Protein AF-A0A1H4L4G1-F1 (afdb_monomer)

Radius of gyration: 26.79 Å; Cα contacts (8 Å, |Δi|>4): 18; chains: 1; bounding box: 66×17×79 Å

Sequence (110 aa):
MGTRFSVANHAVTTHATNIEQVSGALNAQGKRFVSAVEALPASWKGQSFIAWDQLTTRWDASFKELNAALTTIRESVGQAGQLYTSGEQQQAANLEQAARGMAWDQAKFR

Structure (mmCIF, N/CA/C/O backbone):
data_AF-A0A1H4L4G1-F1
#
_entry.id   AF-A0A1H4L4G1-F1
#
loop_
_atom_site.group_PDB
_atom_site.id
_atom_site.type_symbol
_atom_site.label_atom_id
_atom_site.label_alt_id
_atom_site.label_comp_id
_atom_site.label_asym_id
_atom_site.label_entity_id
_atom_site.label_seq_id
_atom_site.pdbx_PDB_ins_code
_atom_site.Cartn_x
_atom_site.Cartn_y
_atom_site.Cartn_z
_atom_site.occupancy
_atom_site.B_iso_or_equiv
_atom_site.auth_seq_id
_atom_site.auth_comp_id
_atom_site.auth_asym_id
_atom_site.auth_atom_id
_atom_site.pdbx_PDB_model_num
ATOM 1 N N . MET A 1 1 ? 19.483 -11.207 -26.905 1.00 46.38 1 MET A N 1
ATOM 2 C CA . MET A 1 1 ? 19.272 -11.270 -25.441 1.00 46.38 1 MET A CA 1
ATOM 3 C C . MET A 1 1 ? 18.120 -10.335 -25.026 1.00 46.38 1 MET A C 1
ATOM 5 O O . MET A 1 1 ? 18.380 -9.327 -24.396 1.00 46.38 1 MET A O 1
ATOM 9 N N . GLY A 1 2 ? 16.856 -10.618 -25.389 1.00 53.78 2 GLY A N 1
ATOM 10 C CA . GLY A 1 2 ? 15.728 -9.675 -25.168 1.00 53.78 2 GLY A CA 1
ATOM 11 C C . GLY A 1 2 ? 14.612 -10.159 -24.228 1.00 53.78 2 GLY A C 1
ATOM 12 O O . GLY A 1 2 ? 13.776 -9.378 -23.788 1.00 53.78 2 GLY A O 1
ATOM 13 N N . THR A 1 3 ? 14.582 -11.446 -23.880 1.00 57.16 3 THR A N 1
ATOM 14 C CA . THR A 1 3 ? 13.440 -12.045 -23.169 1.00 57.16 3 THR A CA 1
ATOM 15 C C . THR A 1 3 ? 13.480 -11.828 -21.658 1.00 57.16 3 THR A C 1
ATOM 17 O O . THR A 1 3 ? 12.468 -11.455 -21.081 1.00 57.16 3 THR A O 1
ATOM 20 N N . ARG A 1 4 ? 14.637 -11.986 -20.999 1.00 53.91 4 ARG A N 1
ATOM 21 C CA . ARG A 1 4 ? 14.739 -11.832 -19.530 1.00 53.91 4 ARG A CA 1
ATOM 22 C C . ARG A 1 4 ? 14.429 -10.415 -19.032 1.00 53.91 4 ARG A C 1
ATOM 24 O O . ARG A 1 4 ? 13.862 -10.273 -17.956 1.00 53.91 4 ARG A O 1
ATOM 31 N N . PHE A 1 5 ? 14.772 -9.389 -19.809 1.00 53.66 5 PHE A N 1
ATOM 32 C CA . PHE A 1 5 ? 14.614 -7.992 -19.397 1.00 53.66 5 PHE A CA 1
ATOM 33 C C . PHE A 1 5 ? 13.175 -7.474 -19.571 1.00 53.66 5 PHE A C 1
ATOM 35 O O . PHE A 1 5 ? 12.657 -6.831 -18.661 1.00 53.66 5 PHE A O 1
ATOM 42 N N . SER A 1 6 ? 12.468 -7.836 -20.654 1.00 60.88 6 SER A N 1
ATOM 43 C CA . SER A 1 6 ? 11.035 -7.497 -20.791 1.00 60.88 6 SER A CA 1
ATOM 44 C C . SER A 1 6 ? 10.158 -8.208 -19.750 1.00 60.88 6 SER A C 1
ATOM 46 O O . SER A 1 6 ? 9.205 -7.623 -19.238 1.00 60.88 6 SER A O 1
ATOM 48 N N . VAL A 1 7 ? 10.531 -9.435 -19.366 1.00 61.47 7 VAL A N 1
ATOM 49 C CA . VAL A 1 7 ? 9.876 -10.190 -18.287 1.00 61.47 7 VAL A CA 1
ATOM 50 C C . VAL A 1 7 ? 10.058 -9.492 -16.939 1.00 61.47 7 VAL A C 1
ATOM 52 O O . VAL A 1 7 ? 9.105 -9.426 -16.167 1.00 61.47 7 VAL A O 1
ATOM 55 N N . ALA A 1 8 ? 11.239 -8.924 -16.668 1.00 63.78 8 ALA A N 1
ATOM 56 C CA . ALA A 1 8 ? 11.482 -8.162 -15.446 1.00 63.78 8 ALA A CA 1
ATOM 57 C C . ALA A 1 8 ? 10.618 -6.891 -15.386 1.00 63.78 8 ALA A C 1
ATOM 59 O O . ALA A 1 8 ? 9.961 -6.664 -14.374 1.00 63.78 8 ALA A O 1
ATOM 60 N N . ASN A 1 9 ? 10.535 -6.115 -16.474 1.00 63.00 9 ASN A N 1
ATOM 61 C CA . ASN A 1 9 ? 9.672 -4.930 -16.526 1.00 63.00 9 ASN A CA 1
ATOM 62 C C . ASN A 1 9 ? 8.188 -5.291 -16.327 1.00 63.00 9 ASN A C 1
ATOM 64 O O . ASN A 1 9 ? 7.516 -4.716 -15.475 1.00 63.00 9 ASN A O 1
ATOM 68 N N . HIS A 1 10 ? 7.693 -6.309 -17.037 1.00 66.56 10 HIS A N 1
ATOM 69 C CA . HIS A 1 10 ? 6.318 -6.791 -16.885 1.00 66.56 10 HIS A CA 1
ATOM 70 C C . HIS A 1 10 ? 6.023 -7.287 -15.458 1.00 66.56 10 HIS A C 1
ATOM 72 O O . HIS A 1 10 ? 4.958 -7.003 -14.907 1.00 66.56 10 HIS A O 1
ATOM 78 N N . ALA A 1 11 ? 6.962 -8.005 -14.835 1.00 69.38 11 ALA A N 1
ATOM 79 C CA . ALA A 1 11 ? 6.833 -8.462 -13.455 1.00 69.38 11 ALA A CA 1
ATOM 80 C C . ALA A 1 11 ? 6.762 -7.283 -12.472 1.00 69.38 11 ALA A C 1
ATOM 82 O O . ALA A 1 11 ? 5.890 -7.275 -11.608 1.00 69.38 11 ALA A O 1
ATOM 83 N N . VAL A 1 12 ? 7.614 -6.268 -12.645 1.00 66.19 12 VAL A N 1
ATOM 84 C CA . VAL A 1 12 ? 7.638 -5.035 -11.838 1.00 66.19 12 VAL A CA 1
ATOM 85 C C . VAL A 1 12 ? 6.307 -4.281 -11.952 1.00 66.19 12 VAL A C 1
ATOM 87 O O . VAL A 1 12 ? 5.709 -3.946 -10.929 1.00 66.19 12 VAL A O 1
ATOM 90 N N . THR A 1 13 ? 5.781 -4.082 -13.167 1.00 67.56 13 THR A N 1
ATOM 91 C CA . THR A 1 13 ? 4.481 -3.414 -13.372 1.00 67.56 13 THR A CA 1
ATOM 92 C C . THR A 1 13 ? 3.322 -4.218 -12.777 1.00 67.56 13 THR A C 1
ATOM 94 O O . THR A 1 13 ? 2.475 -3.658 -12.086 1.00 67.56 13 THR A O 1
ATOM 97 N N . THR A 1 14 ? 3.315 -5.540 -12.971 1.00 75.44 14 THR A N 1
ATOM 98 C CA . THR A 1 14 ? 2.292 -6.435 -12.401 1.00 75.44 14 THR A CA 1
ATOM 99 C C . THR A 1 14 ? 2.301 -6.381 -10.873 1.00 75.44 14 THR A C 1
ATOM 101 O O . THR A 1 14 ? 1.251 -6.334 -10.233 1.00 75.44 14 THR A O 1
ATOM 104 N N . HIS A 1 15 ? 3.490 -6.355 -10.268 1.00 68.69 15 HIS A N 1
ATOM 105 C CA . HIS A 1 15 ? 3.629 -6.289 -8.819 1.00 68.69 15 HIS A CA 1
ATOM 106 C C . HIS A 1 15 ? 3.134 -4.950 -8.256 1.00 68.69 15 HIS A C 1
ATOM 108 O O . HIS A 1 15 ? 2.443 -4.941 -7.238 1.00 68.69 15 HIS A O 1
ATOM 114 N N . ALA A 1 16 ? 3.401 -3.839 -8.953 1.00 67.25 16 ALA A N 1
ATOM 115 C CA . ALA A 1 16 ? 2.876 -2.522 -8.593 1.00 67.25 16 ALA A CA 1
ATOM 116 C C . ALA A 1 16 ? 1.337 -2.500 -8.582 1.00 67.25 16 ALA A C 1
ATOM 118 O O . ALA A 1 16 ? 0.734 -2.040 -7.614 1.00 67.25 16 ALA A O 1
ATOM 119 N N . THR A 1 17 ? 0.695 -3.057 -9.614 1.00 73.19 17 THR A N 1
ATOM 120 C CA . THR A 1 17 ? -0.772 -3.147 -9.694 1.00 73.19 17 THR A CA 1
ATOM 121 C C . THR A 1 17 ? -1.359 -4.022 -8.584 1.00 73.19 17 THR A C 1
ATOM 123 O O . THR A 1 17 ? -2.360 -3.653 -7.970 1.00 73.19 17 THR A O 1
ATOM 126 N N . ASN A 1 18 ? -0.726 -5.154 -8.265 1.00 74.69 18 ASN A N 1
ATOM 127 C CA . ASN A 1 18 ? -1.175 -6.016 -7.168 1.00 74.69 18 ASN A CA 1
ATOM 128 C C . ASN A 1 18 ? -1.092 -5.300 -5.811 1.00 74.69 18 ASN A C 1
ATOM 130 O O . ASN A 1 18 ? -1.990 -5.440 -4.983 1.00 74.69 18 ASN A O 1
ATOM 134 N N . ILE A 1 19 ? -0.047 -4.496 -5.589 1.00 68.81 19 ILE A N 1
ATOM 135 C CA . ILE A 1 19 ? 0.102 -3.681 -4.377 1.00 68.81 19 ILE A CA 1
ATOM 136 C C . ILE A 1 19 ? -1.023 -2.647 -4.256 1.00 68.81 19 ILE A C 1
ATOM 138 O O . ILE A 1 19 ? -1.597 -2.500 -3.176 1.00 68.81 19 ILE A O 1
ATOM 142 N N . GLU A 1 20 ? -1.383 -1.964 -5.345 1.00 68.50 20 G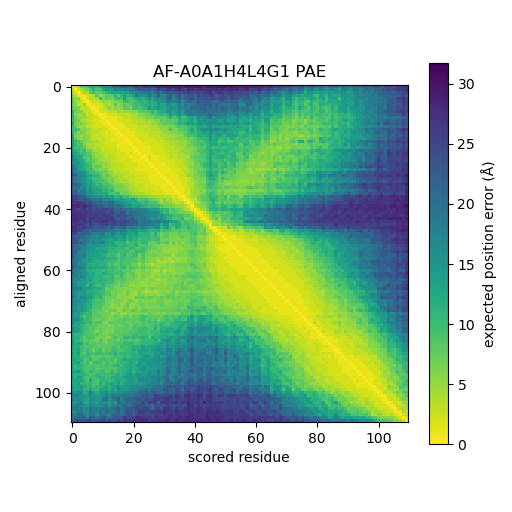LU A N 1
ATOM 143 C CA . GLU A 1 20 ? -2.506 -1.015 -5.353 1.00 68.50 20 GLU A CA 1
ATOM 144 C C . GLU A 1 20 ? -3.832 -1.701 -4.997 1.00 68.50 20 GLU A C 1
ATOM 146 O O . GLU A 1 20 ? -4.592 -1.203 -4.162 1.00 68.50 20 GLU A O 1
ATOM 151 N N . GLN A 1 21 ? -4.090 -2.878 -5.574 1.00 76.31 21 GLN A N 1
ATOM 152 C CA . G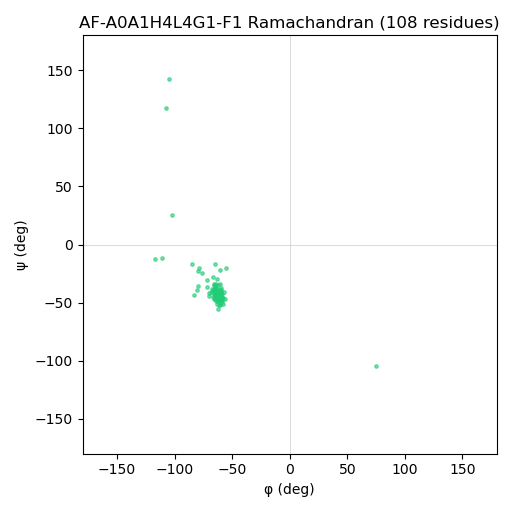LN A 1 21 ? -5.294 -3.661 -5.290 1.00 76.31 21 GLN A CA 1
ATOM 153 C C . GLN A 1 21 ? -5.353 -4.116 -3.828 1.00 76.31 21 GLN A C 1
ATOM 155 O O . GLN A 1 21 ? -6.387 -3.964 -3.173 1.00 76.31 21 GLN A O 1
ATOM 160 N N . VAL A 1 22 ? -4.242 -4.632 -3.295 1.00 73.62 22 VAL A N 1
ATOM 161 C CA . VAL A 1 22 ? -4.144 -5.070 -1.896 1.00 73.62 22 VAL A CA 1
ATOM 162 C C . VAL A 1 22 ? -4.304 -3.885 -0.937 1.00 73.62 22 VAL A C 1
ATOM 164 O O . VAL A 1 22 ? -5.040 -4.000 0.042 1.00 73.62 22 VAL A O 1
ATOM 167 N N . SER A 1 23 ? -3.709 -2.724 -1.236 1.00 68.56 23 SER A N 1
ATOM 168 C CA . SER A 1 23 ? -3.900 -1.492 -0.452 1.00 68.56 23 SER A CA 1
ATOM 169 C C . SER A 1 23 ? -5.368 -1.061 -0.417 1.00 68.56 23 SER A C 1
ATOM 171 O O . SER A 1 23 ? -5.909 -0.756 0.650 1.00 68.56 23 SER A O 1
ATOM 173 N N . GLY A 1 24 ? -6.047 -1.073 -1.569 1.00 74.56 24 GLY A N 1
ATOM 174 C CA . GLY A 1 24 ? -7.469 -0.745 -1.664 1.00 74.56 24 GLY A CA 1
ATOM 175 C C . GLY A 1 24 ? -8.351 -1.714 -0.870 1.00 74.56 24 GLY A C 1
ATOM 176 O O . GLY A 1 24 ? -9.249 -1.283 -0.142 1.00 74.56 24 GLY A O 1
ATOM 177 N N . ALA A 1 25 ? -8.060 -3.015 -0.947 1.00 77.12 25 ALA A N 1
ATOM 178 C CA . ALA A 1 25 ? -8.777 -4.046 -0.201 1.00 77.12 25 ALA A CA 1
ATOM 179 C C . ALA A 1 25 ? -8.587 -3.907 1.318 1.00 77.12 25 ALA A C 1
ATOM 181 O O . ALA A 1 25 ? -9.568 -3.958 2.063 1.00 77.12 25 ALA A O 1
ATOM 182 N N . LEU A 1 26 ? -7.354 -3.668 1.778 1.00 70.81 26 LEU A N 1
ATOM 183 C CA . LEU A 1 26 ? -7.051 -3.460 3.197 1.00 70.81 26 LEU A CA 1
ATOM 184 C C . LEU A 1 26 ? -7.738 -2.197 3.733 1.00 70.81 26 LEU A C 1
ATOM 186 O O . LEU A 1 26 ? -8.332 -2.238 4.809 1.00 70.81 26 LEU A O 1
ATOM 190 N N . ASN A 1 27 ? -7.754 -1.108 2.956 1.00 72.69 27 ASN A N 1
ATOM 191 C CA . ASN A 1 27 ? -8.475 0.127 3.295 1.00 72.69 27 ASN A CA 1
ATOM 192 C C . ASN A 1 27 ? -9.972 -0.132 3.483 1.00 72.69 27 ASN A C 1
ATOM 194 O O . ASN A 1 27 ? -10.584 0.314 4.456 1.00 72.69 27 ASN A O 1
ATOM 198 N N . ALA A 1 28 ? -10.575 -0.862 2.543 1.00 80.06 28 ALA A N 1
ATOM 199 C CA . ALA A 1 28 ? -11.989 -1.198 2.596 1.00 80.06 28 ALA A CA 1
ATOM 200 C C . ALA A 1 28 ? -12.319 -2.095 3.800 1.00 80.06 28 ALA A C 1
ATOM 202 O O . ALA A 1 28 ? -13.339 -1.881 4.456 1.00 80.06 28 ALA A O 1
ATOM 203 N N . GLN A 1 29 ? -11.460 -3.069 4.115 1.00 76.81 29 GLN A N 1
ATOM 204 C CA . GLN A 1 29 ? -11.616 -3.914 5.300 1.00 76.81 29 GLN A CA 1
ATOM 205 C C . GLN A 1 29 ? -11.476 -3.116 6.598 1.00 76.81 29 GLN A C 1
ATOM 207 O O . GLN A 1 29 ? -12.302 -3.293 7.489 1.00 76.81 29 GLN A O 1
ATOM 212 N N . GLY A 1 30 ? -10.514 -2.194 6.685 1.00 71.75 30 GLY A N 1
ATOM 213 C CA . GLY A 1 30 ? -10.353 -1.323 7.848 1.00 71.75 30 GLY A CA 1
ATOM 214 C C . GLY A 1 30 ? -11.572 -0.448 8.105 1.00 71.75 30 GLY A C 1
ATOM 215 O O . GLY A 1 30 ? -12.087 -0.424 9.218 1.00 71.75 30 GLY A O 1
ATOM 216 N N . LYS A 1 31 ? -12.119 0.184 7.061 1.00 75.69 31 LYS A N 1
ATOM 217 C CA . LYS A 1 31 ? -13.368 0.955 7.180 1.00 75.69 31 LYS A CA 1
ATOM 218 C C . LYS A 1 31 ? -14.537 0.088 7.640 1.00 75.69 31 LYS A C 1
ATOM 220 O O . LYS A 1 31 ? -15.288 0.496 8.515 1.00 75.69 31 LYS A O 1
ATOM 225 N N . ARG A 1 32 ? -14.676 -1.123 7.090 1.00 81.00 32 ARG A N 1
ATOM 226 C CA . ARG A 1 32 ? -15.724 -2.071 7.510 1.00 81.00 32 ARG A CA 1
ATOM 227 C C . ARG A 1 32 ? -15.564 -2.497 8.963 1.00 81.00 32 ARG A C 1
ATOM 229 O O . ARG A 1 32 ? -16.566 -2.592 9.659 1.00 81.00 32 ARG A O 1
ATOM 236 N N . PHE A 1 33 ? -14.335 -2.746 9.404 1.00 73.50 33 PHE A N 1
ATOM 237 C CA . PHE A 1 33 ? -14.038 -3.080 10.790 1.00 73.50 33 PHE A CA 1
ATOM 238 C C . PHE A 1 33 ? -14.447 -1.938 11.723 1.00 73.50 33 PHE A C 1
ATOM 240 O O . PHE A 1 33 ? -15.238 -2.164 12.633 1.00 73.50 33 PHE A O 1
ATOM 247 N N . VAL A 1 34 ? -14.008 -0.707 11.440 1.00 72.50 34 VAL A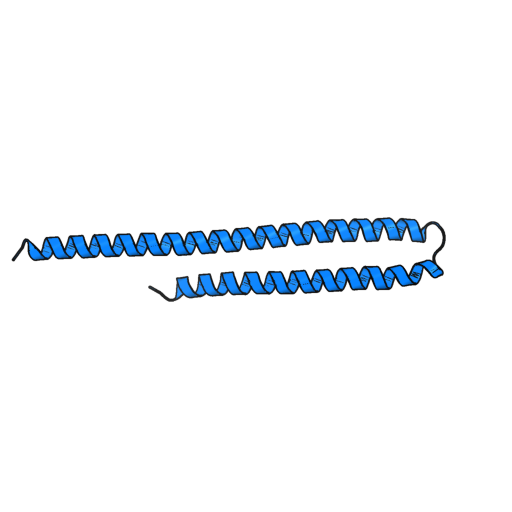 N 1
ATOM 248 C CA . VAL A 1 34 ? -14.383 0.476 12.230 1.00 72.50 34 VAL A CA 1
ATOM 249 C C . VAL A 1 34 ? -15.899 0.665 12.248 1.00 72.50 34 VAL A C 1
ATOM 251 O O . VAL A 1 34 ? -16.468 0.755 13.327 1.00 72.50 34 VAL A O 1
ATOM 254 N N . SER A 1 35 ? -16.582 0.615 11.100 1.00 76.56 35 SER A N 1
ATOM 255 C CA . SER A 1 35 ? -18.043 0.778 11.044 1.00 76.56 35 SER A CA 1
ATOM 256 C C . SER A 1 35 ? -18.817 -0.336 11.757 1.00 76.56 35 SER A C 1
ATOM 258 O O . SER A 1 35 ? -19.839 -0.068 12.385 1.00 76.56 35 SER A O 1
ATOM 260 N N . ALA A 1 36 ? -18.356 -1.590 11.684 1.00 72.81 36 ALA A N 1
ATOM 261 C CA . ALA A 1 36 ? -18.973 -2.698 12.416 1.00 72.81 36 ALA A CA 1
ATOM 262 C C . ALA A 1 36 ? -18.819 -2.519 13.932 1.00 72.81 36 ALA A C 1
ATOM 264 O O . ALA A 1 36 ? -1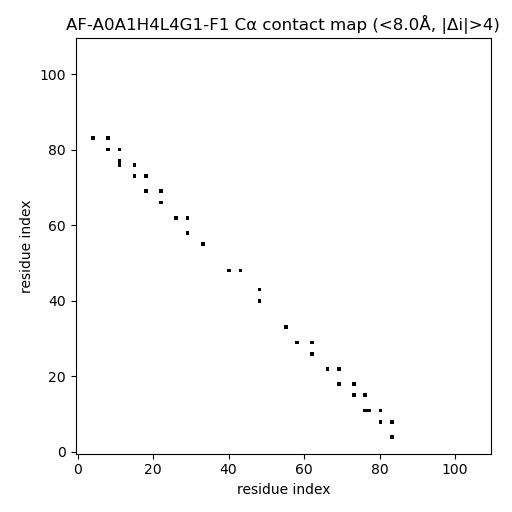9.719 -2.865 14.697 1.00 72.81 36 ALA A O 1
ATOM 265 N N . VAL A 1 37 ? -17.689 -1.956 14.358 1.00 65.38 37 VAL A N 1
ATOM 266 C CA . VAL A 1 37 ? -17.391 -1.705 15.765 1.00 65.38 37 VAL A CA 1
ATOM 267 C C . VAL A 1 37 ? -18.087 -0.432 16.275 1.00 65.38 37 VAL A C 1
ATOM 269 O O . VAL A 1 37 ? -18.580 -0.446 17.396 1.00 65.38 37 VAL A O 1
ATOM 272 N N . GLU A 1 38 ? -18.227 0.624 15.466 1.00 66.69 38 GLU A N 1
ATOM 273 C CA . GLU A 1 38 ? -18.974 1.862 15.775 1.00 66.69 38 GLU A CA 1
ATOM 274 C C . GLU A 1 38 ? -20.485 1.655 15.957 1.00 66.69 38 GLU A C 1
ATOM 276 O O . GLU A 1 38 ? -21.151 2.513 16.530 1.00 66.69 38 GLU A O 1
ATOM 281 N N . ALA A 1 39 ? -21.046 0.530 15.508 1.00 65.88 39 ALA A N 1
ATOM 282 C CA . ALA A 1 39 ? -22.449 0.185 15.750 1.00 65.88 39 ALA A CA 1
ATOM 283 C C . ALA A 1 39 ? -22.701 -0.379 17.168 1.00 65.88 39 ALA A C 1
ATOM 285 O O . ALA A 1 39 ? -23.828 -0.358 17.664 1.00 65.88 39 ALA A O 1
ATOM 286 N N . LEU A 1 40 ? -21.658 -0.876 17.839 1.00 62.91 40 LEU A N 1
ATOM 287 C CA . LEU A 1 40 ? -21.713 -1.491 19.172 1.00 62.91 40 LEU A CA 1
ATOM 288 C C . LEU A 1 40 ? -21.761 -0.533 20.397 1.00 62.91 40 LEU A C 1
ATOM 290 O O . LEU A 1 40 ? -22.281 -0.970 21.433 1.00 62.91 40 LEU A O 1
ATOM 294 N N . PRO A 1 41 ? -21.312 0.746 20.354 1.00 56.50 41 PRO A N 1
ATOM 295 C CA . PRO A 1 41 ? -21.263 1.659 21.501 1.00 56.50 41 PRO A CA 1
ATOM 296 C C . PRO A 1 41 ? -22.618 1.952 22.137 1.00 56.50 41 PRO A C 1
ATOM 298 O O . PRO A 1 41 ? -22.661 2.280 23.319 1.00 56.50 41 PRO A O 1
ATOM 301 N N . ALA A 1 42 ? -23.728 1.767 21.413 1.00 61.28 42 ALA A N 1
ATOM 302 C CA . ALA A 1 42 ? -25.065 1.858 22.004 1.00 61.28 42 ALA A CA 1
ATOM 303 C C . ALA A 1 42 ? -25.247 0.905 23.209 1.00 61.28 42 ALA A C 1
ATOM 305 O O . ALA A 1 42 ? -26.114 1.135 24.049 1.00 61.28 42 ALA A O 1
ATOM 306 N N . SER A 1 43 ? -24.413 -0.139 23.321 1.00 62.22 43 SER A N 1
ATOM 307 C CA . SER A 1 43 ? -24.458 -1.142 24.390 1.00 62.22 43 SER A CA 1
ATOM 308 C C . SER A 1 43 ? -23.277 -1.110 25.378 1.00 62.22 43 SER A C 1
ATOM 310 O O . SER A 1 43 ? -23.345 -1.765 26.417 1.00 62.22 43 SER A O 1
ATOM 312 N N . TRP A 1 44 ? -22.194 -0.373 25.099 1.00 61.16 44 TRP A N 1
ATOM 313 C CA . TRP A 1 44 ? -20.926 -0.467 25.843 1.00 61.16 44 TRP A CA 1
ATOM 314 C C . TRP A 1 44 ? -20.701 0.767 26.739 1.00 61.16 44 TRP A C 1
ATOM 316 O O . TRP A 1 44 ? -20.581 1.883 26.245 1.00 61.16 44 TRP A O 1
ATOM 326 N N . LYS A 1 45 ? -20.626 0.592 28.070 1.00 60.50 45 LYS A N 1
ATOM 327 C CA . LYS A 1 45 ? -20.374 1.680 29.045 1.00 60.50 45 LYS A CA 1
ATOM 328 C C . LYS A 1 45 ? -18.942 1.656 29.601 1.00 60.50 45 LYS A C 1
ATOM 330 O O . LYS A 1 45 ? -18.419 0.598 29.938 1.00 60.50 45 LYS A O 1
ATOM 335 N N . GLY A 1 46 ? -18.351 2.836 29.814 1.00 66.12 46 GLY A N 1
ATOM 336 C CA . GLY A 1 46 ? -17.171 3.028 30.673 1.00 66.12 46 GLY A CA 1
ATOM 337 C C . GLY A 1 46 ? -15.845 2.538 30.076 1.00 66.12 46 GLY A C 1
ATOM 338 O O . GLY A 1 46 ? -15.267 3.203 29.224 1.00 66.12 46 GLY A O 1
ATOM 339 N N . GLN A 1 47 ? -15.328 1.395 30.538 1.00 64.56 47 GLN A N 1
ATOM 340 C CA . GLN A 1 47 ? -14.005 0.873 30.140 1.00 64.56 47 GLN A CA 1
ATOM 341 C C . GLN A 1 47 ? -13.957 0.338 28.703 1.00 64.56 47 GLN A C 1
ATOM 343 O O . GLN A 1 47 ? -12.925 0.436 28.041 1.00 64.56 47 GLN A O 1
ATOM 348 N N . SER A 1 48 ? -15.073 -0.186 28.198 1.00 66.94 48 SER A N 1
ATOM 349 C CA . SER A 1 48 ? -15.180 -0.715 26.835 1.00 66.94 48 SER A CA 1
ATOM 350 C C . SER A 1 48 ? -14.962 0.365 25.769 1.00 66.94 48 SER A C 1
ATOM 352 O O . SER A 1 48 ? -14.441 0.072 24.699 1.00 66.94 48 SER A O 1
ATOM 354 N N . PHE A 1 49 ? -15.310 1.619 26.079 1.00 68.81 49 PHE A N 1
ATOM 355 C CA . PHE A 1 49 ? -15.075 2.765 25.199 1.00 68.81 49 PHE A CA 1
ATOM 356 C C . PHE A 1 49 ? -13.589 3.152 25.133 1.00 68.81 49 PHE A C 1
ATOM 358 O O . PHE A 1 49 ? -13.086 3.493 24.072 1.00 68.81 49 PHE A O 1
ATOM 365 N N . ILE A 1 50 ? -12.852 3.042 26.244 1.00 74.56 50 ILE A N 1
ATOM 366 C CA . ILE A 1 50 ? -11.409 3.336 26.271 1.00 74.56 50 ILE A CA 1
ATOM 367 C C . ILE A 1 50 ? -10.627 2.269 25.497 1.00 74.56 50 ILE A C 1
ATOM 369 O O . ILE A 1 50 ? -9.751 2.595 24.700 1.00 74.56 50 ILE A O 1
ATOM 373 N N . ALA A 1 51 ? -10.958 0.989 25.701 1.00 72.62 51 ALA A N 1
ATOM 374 C CA . ALA A 1 51 ? -10.356 -0.105 24.937 1.00 72.62 51 ALA A CA 1
ATOM 375 C C . ALA A 1 51 ? -10.670 0.008 23.434 1.00 72.62 51 ALA A C 1
ATOM 377 O O . ALA A 1 51 ? -9.820 -0.309 22.602 1.00 72.62 51 ALA A O 1
ATOM 378 N N . TRP A 1 52 ? -11.868 0.497 23.093 1.00 70.75 52 TRP A N 1
ATOM 379 C CA . TRP A 1 52 ? -12.248 0.838 21.724 1.00 70.75 52 TRP A CA 1
ATOM 380 C C . TRP A 1 52 ? -11.365 1.946 21.151 1.00 70.75 52 TRP A C 1
ATOM 382 O O . TRP A 1 52 ? -10.721 1.723 20.135 1.00 70.75 52 TRP A O 1
ATOM 392 N N . ASP A 1 53 ? -11.272 3.096 21.818 1.00 75.62 53 ASP A N 1
ATOM 393 C CA . ASP A 1 53 ? -10.511 4.254 21.330 1.00 75.62 53 ASP A CA 1
ATOM 394 C C . ASP A 1 53 ? -9.035 3.898 21.076 1.00 75.62 53 ASP A C 1
ATOM 396 O O . ASP A 1 53 ? -8.459 4.230 20.035 1.00 75.62 53 ASP A O 1
ATOM 400 N N . GLN A 1 54 ? -8.447 3.101 21.974 1.00 81.00 54 GLN A N 1
ATOM 401 C CA . GLN A 1 54 ? -7.096 2.563 21.813 1.00 81.00 54 GLN A CA 1
ATOM 402 C C . GLN A 1 54 ? -6.971 1.620 20.612 1.00 81.00 54 GLN A C 1
ATOM 404 O O . GLN A 1 54 ? -5.975 1.681 19.887 1.00 81.00 54 GLN A O 1
ATOM 409 N N . LEU A 1 55 ? -7.956 0.744 20.393 1.00 73.38 55 LEU A N 1
ATOM 410 C CA . LEU A 1 55 ? -7.964 -0.180 19.261 1.00 73.38 55 LEU A CA 1
ATOM 411 C C . LEU A 1 55 ? -8.075 0.574 17.935 1.00 73.38 55 LEU A C 1
ATOM 413 O O . LEU A 1 55 ? -7.295 0.297 17.027 1.00 73.38 55 LEU A O 1
ATOM 417 N N . THR A 1 56 ? -8.989 1.538 17.837 1.00 72.38 56 THR A N 1
ATOM 418 C CA . THR A 1 56 ? -9.198 2.352 16.632 1.00 72.38 56 THR A CA 1
ATOM 419 C C . THR A 1 56 ? -7.956 3.187 16.325 1.00 72.38 56 THR A C 1
ATOM 421 O O . THR A 1 56 ? -7.463 3.171 15.200 1.00 72.38 56 THR A O 1
ATOM 424 N N . THR A 1 57 ? -7.362 3.814 17.344 1.00 80.62 57 THR A N 1
ATOM 425 C CA . THR A 1 57 ? -6.114 4.579 17.204 1.00 80.62 57 THR A CA 1
ATOM 426 C C . THR A 1 57 ? -4.956 3.703 16.729 1.00 80.62 57 THR A C 1
ATOM 428 O O . THR A 1 57 ? -4.207 4.080 15.826 1.00 80.62 57 THR A O 1
ATOM 431 N N . ARG A 1 58 ? -4.794 2.512 17.322 1.00 78.88 58 ARG A N 1
ATOM 432 C CA . ARG A 1 58 ? -3.728 1.579 16.939 1.00 78.88 58 ARG A CA 1
ATOM 433 C C . ARG A 1 58 ? -3.944 1.027 15.535 1.00 78.88 58 ARG A C 1
ATOM 435 O O . ARG A 1 58 ? -2.979 0.901 14.787 1.00 78.88 58 ARG A O 1
ATOM 442 N N . TRP A 1 59 ? -5.191 0.742 15.172 1.00 73.25 59 TRP A N 1
ATOM 443 C CA . TRP A 1 59 ? -5.563 0.335 13.824 1.00 73.25 59 TRP A CA 1
ATOM 444 C C . TRP A 1 59 ? -5.199 1.413 12.800 1.00 73.25 59 TRP A C 1
ATOM 446 O O . TRP A 1 59 ? -4.488 1.116 11.844 1.00 73.25 59 TRP A O 1
ATOM 456 N N . ASP A 1 60 ? -5.593 2.667 13.031 1.00 76.75 60 ASP A N 1
ATOM 457 C CA . ASP A 1 60 ? -5.264 3.789 12.145 1.00 76.75 60 ASP A CA 1
ATOM 458 C C . ASP A 1 60 ? -3.752 4.006 12.011 1.00 76.75 60 ASP A C 1
ATOM 460 O O . ASP A 1 60 ? -3.257 4.289 10.917 1.00 76.75 60 ASP A O 1
ATOM 464 N N . ALA A 1 61 ? -2.999 3.854 13.105 1.00 81.44 61 ALA A N 1
ATOM 465 C CA . ALA A 1 61 ? -1.541 3.935 13.084 1.00 81.44 61 ALA A CA 1
ATOM 466 C C . ALA A 1 61 ? -0.924 2.823 12.222 1.00 81.44 61 ALA A C 1
ATOM 468 O O . ALA A 1 61 ? -0.170 3.116 11.293 1.00 81.44 61 ALA A O 1
ATOM 469 N N . SER A 1 62 ? -1.306 1.564 12.457 1.00 74.12 62 SER A N 1
ATOM 470 C CA . SER A 1 62 ? -0.846 0.428 11.649 1.00 74.12 62 SER A CA 1
ATOM 471 C C . SER A 1 62 ? -1.253 0.563 10.182 1.00 74.12 62 SER A C 1
ATOM 473 O O . SER A 1 62 ? -0.502 0.178 9.288 1.00 74.12 62 SER A O 1
ATOM 475 N N . PHE A 1 63 ? -2.413 1.159 9.910 1.00 74.00 63 PHE A N 1
ATOM 476 C CA . PHE A 1 63 ? -2.879 1.404 8.554 1.00 74.00 63 PHE A CA 1
ATOM 477 C C . PHE A 1 63 ? -2.037 2.463 7.826 1.00 74.00 63 PHE A C 1
ATOM 479 O O . PHE A 1 63 ? -1.698 2.308 6.649 1.00 74.00 63 PHE A O 1
ATOM 486 N N . LYS A 1 64 ? -1.650 3.534 8.527 1.00 80.44 64 LYS A N 1
ATOM 487 C CA . LYS A 1 64 ? -0.724 4.548 8.002 1.00 80.44 64 LYS A CA 1
ATOM 488 C C . LYS A 1 64 ? 0.655 3.958 7.722 1.00 80.44 64 LYS A C 1
ATOM 490 O O . LYS A 1 64 ? 1.198 4.209 6.648 1.00 80.44 64 LYS A O 1
ATOM 495 N N . GLU A 1 65 ? 1.193 3.156 8.639 1.00 80.19 65 GLU A N 1
ATOM 496 C CA . GLU A 1 65 ? 2.477 2.465 8.450 1.00 80.19 65 GLU A CA 1
ATOM 497 C C . GLU A 1 65 ? 2.441 1.518 7.250 1.00 80.19 65 GLU A C 1
ATOM 499 O O . GLU A 1 65 ? 3.351 1.534 6.422 1.00 80.19 65 GLU A O 1
ATOM 504 N N . LEU A 1 66 ? 1.360 0.749 7.105 1.00 74.50 66 LEU A N 1
ATOM 505 C CA . LEU A 1 66 ? 1.146 -0.116 5.953 1.00 74.50 66 LEU A CA 1
ATOM 506 C C . LEU A 1 66 ? 1.148 0.690 4.648 1.00 74.50 66 LEU A C 1
ATOM 508 O O . LEU A 1 66 ? 1.888 0.358 3.727 1.00 74.50 66 LEU A O 1
ATOM 512 N N . ASN A 1 67 ? 0.361 1.766 4.558 1.00 75.56 67 ASN A N 1
ATOM 513 C CA . ASN A 1 67 ? 0.327 2.612 3.361 1.00 75.56 67 ASN A CA 1
ATOM 514 C C . ASN A 1 67 ? 1.696 3.227 3.041 1.00 75.56 67 ASN A C 1
ATOM 516 O O . ASN A 1 67 ? 2.076 3.303 1.869 1.00 75.56 67 ASN A O 1
ATOM 520 N N . ALA A 1 68 ? 2.443 3.650 4.063 1.00 82.25 68 ALA A N 1
ATOM 521 C CA . ALA A 1 68 ? 3.793 4.174 3.896 1.00 82.25 68 ALA A CA 1
ATOM 522 C C . ALA A 1 68 ? 4.732 3.098 3.335 1.00 82.25 68 ALA A C 1
ATOM 524 O O . ALA A 1 68 ? 5.399 3.335 2.332 1.00 82.25 68 ALA A O 1
ATOM 525 N N . ALA A 1 69 ? 4.716 1.889 3.902 1.00 77.94 69 ALA A N 1
ATOM 526 C CA . ALA A 1 69 ? 5.505 0.767 3.403 1.00 77.94 69 ALA A CA 1
ATOM 527 C C . ALA A 1 69 ? 5.150 0.409 1.950 1.00 77.94 69 ALA A C 1
ATOM 529 O O . ALA A 1 69 ? 6.045 0.210 1.131 1.00 77.94 69 ALA A O 1
ATOM 530 N N . LEU A 1 70 ? 3.859 0.388 1.597 1.00 73.81 70 LEU A N 1
ATOM 531 C CA . LEU A 1 70 ? 3.415 0.139 0.220 1.00 73.81 70 LEU A CA 1
ATOM 532 C C . LEU A 1 70 ? 3.865 1.245 -0.746 1.00 73.81 70 LEU A C 1
ATOM 534 O O . LEU A 1 70 ? 4.234 0.947 -1.881 1.00 73.81 70 LEU A O 1
ATOM 538 N N . THR A 1 71 ? 3.890 2.502 -0.295 1.00 79.25 71 THR A N 1
ATOM 539 C CA . THR A 1 71 ? 4.417 3.634 -1.074 1.00 79.25 71 THR A C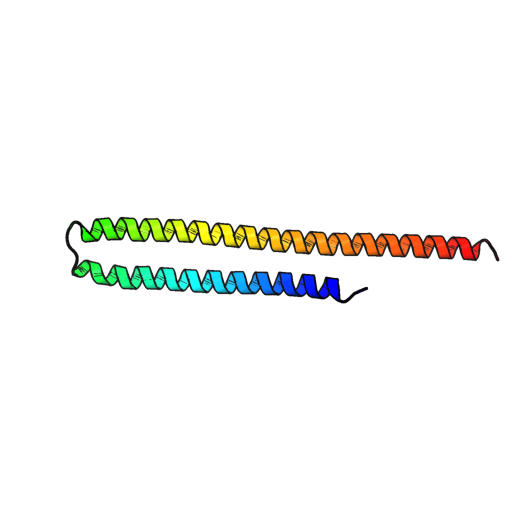A 1
ATOM 540 C C . THR A 1 71 ? 5.914 3.474 -1.315 1.00 79.25 71 THR A C 1
ATOM 542 O O . THR A 1 71 ? 6.353 3.539 -2.459 1.00 79.25 71 THR A O 1
ATOM 545 N N . THR A 1 72 ? 6.685 3.145 -0.278 1.00 82.06 72 THR A N 1
ATOM 546 C CA . THR A 1 72 ? 8.121 2.864 -0.396 1.00 82.06 72 THR A CA 1
ATOM 547 C C . THR A 1 72 ? 8.397 1.709 -1.357 1.00 82.06 72 THR A C 1
ATOM 549 O O . THR A 1 72 ? 9.300 1.794 -2.190 1.00 82.06 72 THR A O 1
ATOM 552 N N . ILE A 1 73 ? 7.607 0.630 -1.292 1.00 72.62 73 ILE A N 1
ATOM 553 C CA . ILE A 1 73 ? 7.744 -0.491 -2.231 1.00 72.62 73 ILE A CA 1
ATOM 554 C C . ILE A 1 73 ? 7.453 -0.017 -3.658 1.00 72.62 73 ILE A C 1
ATOM 556 O O . ILE A 1 73 ? 8.223 -0.330 -4.563 1.00 72.62 73 ILE A O 1
ATOM 560 N N . ARG A 1 74 ? 6.395 0.774 -3.875 1.00 72.00 74 ARG A N 1
ATOM 561 C CA . ARG A 1 74 ? 6.071 1.346 -5.192 1.00 72.00 74 ARG A CA 1
ATOM 562 C C . ARG A 1 74 ? 7.206 2.214 -5.733 1.00 72.00 74 ARG A C 1
ATOM 564 O O . ARG A 1 74 ? 7.550 2.095 -6.907 1.00 72.00 74 ARG A O 1
ATOM 571 N N . GLU A 1 75 ? 7.783 3.073 -4.902 1.00 80.00 75 GLU A N 1
ATOM 572 C CA . GLU A 1 75 ? 8.912 3.923 -5.282 1.00 80.00 75 GLU A CA 1
ATOM 573 C C . GLU A 1 75 ? 10.140 3.087 -5.641 1.00 80.00 75 GLU A C 1
ATOM 575 O O . GLU A 1 75 ? 10.742 3.315 -6.686 1.00 80.00 75 GLU A O 1
ATOM 580 N N . SER A 1 76 ? 10.468 2.075 -4.835 1.00 75.88 76 SER A N 1
ATOM 581 C CA . SER A 1 76 ? 11.580 1.157 -5.102 1.00 75.88 76 SER A CA 1
ATOM 582 C C . SER A 1 76 ? 11.388 0.387 -6.413 1.00 75.88 76 SER A C 1
ATOM 584 O O . SER A 1 76 ? 12.308 0.295 -7.224 1.00 75.88 76 SER A O 1
ATOM 586 N N . VAL A 1 77 ? 10.172 -0.100 -6.665 1.00 72.00 77 VAL A N 1
ATOM 587 C CA . VAL A 1 77 ? 9.765 -0.769 -7.911 1.00 72.00 77 VAL A CA 1
ATOM 588 C C . VAL A 1 77 ? 9.882 0.185 -9.108 1.00 72.00 77 VAL A C 1
ATOM 590 O O . VAL A 1 77 ? 10.429 -0.194 -10.143 1.00 72.00 77 VAL A O 1
ATOM 593 N N . GLY A 1 78 ? 9.438 1.437 -8.970 1.00 72.31 78 GLY A N 1
ATOM 594 C CA . GLY A 1 78 ? 9.567 2.465 -10.007 1.00 72.31 78 GLY A CA 1
ATOM 595 C C . GLY A 1 78 ? 11.021 2.846 -10.299 1.00 72.31 78 GLY A C 1
ATOM 596 O O . GLY A 1 78 ? 11.418 2.907 -11.462 1.00 72.31 78 GLY A O 1
ATOM 597 N N . GLN A 1 79 ? 11.834 3.040 -9.257 1.00 78.38 79 GLN A N 1
ATOM 598 C CA . GLN A 1 79 ? 13.271 3.307 -9.374 1.00 78.38 79 GLN A CA 1
ATOM 599 C C . GLN A 1 79 ? 14.000 2.139 -10.039 1.00 78.38 79 GLN A C 1
ATOM 601 O O . GLN A 1 79 ? 14.814 2.358 -10.933 1.00 78.38 79 GLN A O 1
ATOM 606 N N . ALA A 1 80 ? 13.674 0.899 -9.663 1.00 69.62 80 ALA A N 1
ATOM 607 C CA . ALA A 1 80 ? 14.213 -0.288 -10.313 1.00 69.62 80 ALA A CA 1
ATOM 608 C C . ALA A 1 80 ? 13.847 -0.308 -11.803 1.00 69.62 80 ALA A C 1
ATOM 610 O O . ALA A 1 80 ? 14.727 -0.505 -12.637 1.00 69.62 80 ALA A O 1
ATOM 611 N N . GLY A 1 81 ? 12.586 -0.031 -12.153 1.00 70.00 81 GLY A N 1
ATOM 612 C CA . GLY A 1 81 ? 12.148 0.092 -13.546 1.00 70.00 81 GLY A CA 1
ATOM 613 C C . GLY A 1 81 ? 12.941 1.143 -14.330 1.00 70.00 81 GLY A C 1
ATOM 614 O O . GLY A 1 81 ? 13.442 0.852 -15.413 1.00 70.00 81 GLY A O 1
ATOM 615 N N . GLN A 1 82 ? 13.137 2.339 -13.765 1.00 75.25 82 GLN A N 1
ATOM 616 C CA . GLN A 1 82 ? 13.934 3.394 -14.402 1.00 75.25 82 GLN A CA 1
ATOM 617 C C . GLN A 1 82 ? 15.410 3.015 -14.565 1.00 75.25 82 GLN A C 1
ATOM 619 O O . GLN A 1 82 ? 15.992 3.278 -15.616 1.00 75.25 82 GLN A O 1
ATOM 624 N N . LEU A 1 83 ? 16.013 2.380 -13.556 1.00 76.00 83 LEU A N 1
ATOM 625 C CA . LEU A 1 83 ? 17.385 1.875 -13.628 1.00 76.00 83 LEU A CA 1
ATOM 626 C C . LEU A 1 83 ? 17.532 0.819 -14.728 1.00 76.00 83 LEU A C 1
ATOM 628 O O . LEU A 1 83 ? 18.506 0.859 -15.480 1.00 76.00 83 LEU A O 1
ATOM 632 N N . TYR A 1 84 ? 16.552 -0.079 -14.866 1.00 67.12 84 TYR A N 1
ATOM 633 C CA . TYR A 1 84 ? 16.520 -1.058 -15.951 1.00 67.12 84 TYR A CA 1
ATOM 634 C C . TYR A 1 84 ? 16.438 -0.385 -17.329 1.00 67.12 84 TYR A C 1
ATOM 636 O O . TYR A 1 84 ? 17.253 -0.702 -18.193 1.00 67.12 84 TYR A O 1
ATOM 644 N N . THR A 1 85 ? 15.527 0.575 -17.528 1.00 72.75 85 THR A N 1
ATOM 645 C CA . THR A 1 85 ? 15.389 1.310 -18.802 1.00 72.75 85 THR A CA 1
ATOM 646 C C . THR A 1 85 ? 16.631 2.139 -19.137 1.00 72.75 85 THR A C 1
ATOM 648 O O . THR A 1 85 ? 17.074 2.180 -20.282 1.00 72.75 85 THR A O 1
ATOM 651 N N . SER A 1 86 ? 17.227 2.798 -18.143 1.00 79.62 86 SER A N 1
ATOM 652 C CA . SER A 1 86 ? 18.468 3.559 -18.327 1.00 79.62 86 SER A CA 1
ATOM 653 C C . SER A 1 86 ? 19.623 2.641 -18.739 1.00 79.62 86 SER A C 1
ATOM 655 O O . SER A 1 86 ? 20.329 2.917 -19.710 1.00 79.62 86 SER A O 1
ATOM 657 N N . GLY A 1 87 ? 19.758 1.489 -18.071 1.00 78.19 87 GLY A N 1
ATOM 658 C CA . GLY A 1 87 ? 20.736 0.466 -18.434 1.00 78.19 87 GLY A CA 1
ATOM 659 C C . GLY A 1 87 ? 20.543 -0.075 -19.854 1.00 78.19 87 GLY A C 1
ATOM 660 O O . GLY A 1 87 ? 21.531 -0.299 -20.553 1.00 78.19 87 GLY A O 1
ATOM 661 N N . GLU A 1 88 ? 19.293 -0.231 -20.308 1.00 71.12 88 GLU A N 1
ATOM 662 C CA . GLU A 1 88 ? 18.962 -0.625 -21.685 1.00 71.12 88 GLU A CA 1
ATOM 663 C C . GLU A 1 88 ? 19.487 0.393 -22.703 1.00 71.12 88 GLU A C 1
ATOM 665 O O . GLU A 1 88 ? 20.217 0.024 -23.625 1.00 71.12 88 GLU A O 1
ATOM 670 N N . GLN A 1 89 ? 19.176 1.677 -22.512 1.00 78.75 89 GLN A N 1
ATOM 671 C CA . GLN A 1 89 ? 19.616 2.741 -23.417 1.00 78.75 89 GLN A CA 1
ATOM 672 C C . GLN A 1 89 ? 21.143 2.829 -23.488 1.00 78.75 89 GLN A C 1
ATOM 674 O O . GLN A 1 89 ? 21.715 2.998 -24.565 1.00 78.75 89 GLN A O 1
ATOM 679 N N . GLN A 1 90 ? 21.816 2.662 -22.349 1.00 83.38 90 GLN A N 1
ATOM 680 C CA . GLN A 1 90 ? 23.271 2.736 -22.268 1.00 83.38 90 GLN A CA 1
ATOM 681 C C . GLN A 1 90 ? 23.951 1.538 -22.946 1.00 83.38 90 GLN A C 1
ATOM 683 O O . GLN A 1 90 ? 24.925 1.709 -23.679 1.00 83.38 90 GLN A O 1
ATOM 688 N N . GLN A 1 91 ? 23.424 0.324 -22.760 1.00 78.06 91 GLN A N 1
ATOM 689 C CA . GLN A 1 91 ? 23.932 -0.869 -23.443 1.00 78.06 91 GLN A CA 1
ATOM 690 C C . GLN A 1 91 ? 23.684 -0.817 -24.952 1.00 78.06 91 GLN A C 1
ATOM 692 O O . GLN A 1 91 ? 24.587 -1.152 -25.720 1.00 78.06 91 GLN A O 1
ATOM 697 N N . ALA A 1 92 ? 22.502 -0.367 -25.384 1.00 81.19 92 ALA A N 1
ATOM 698 C CA . ALA A 1 92 ? 22.191 -0.177 -26.798 1.00 81.19 92 ALA A CA 1
ATOM 699 C C . ALA A 1 92 ? 23.151 0.834 -27.445 1.00 81.19 92 ALA A C 1
ATOM 701 O O . ALA A 1 92 ? 23.779 0.522 -28.456 1.00 81.19 92 ALA A O 1
ATOM 702 N N . ALA A 1 93 ? 23.366 1.988 -26.804 1.00 84.50 93 ALA A N 1
ATOM 703 C CA . ALA A 1 93 ? 24.309 2.999 -27.277 1.00 84.50 93 ALA A CA 1
ATOM 704 C C . ALA A 1 93 ? 25.749 2.461 -27.378 1.00 84.50 93 ALA A C 1
ATOM 706 O O . ALA A 1 93 ? 26.442 2.730 -28.362 1.00 84.50 93 ALA A O 1
ATOM 707 N N . ASN A 1 94 ? 26.195 1.660 -26.404 1.00 85.75 94 ASN A N 1
ATOM 708 C CA . ASN A 1 94 ? 27.521 1.038 -26.425 1.00 85.75 94 ASN A CA 1
ATOM 709 C C . ASN A 1 94 ? 27.667 0.028 -27.573 1.00 85.75 94 ASN A C 1
ATOM 711 O O . ASN A 1 94 ? 28.697 0.007 -28.249 1.00 85.75 94 ASN A O 1
ATOM 715 N N . LEU A 1 95 ? 26.639 -0.788 -27.827 1.00 84.75 95 LEU A N 1
ATOM 716 C CA . LEU A 1 95 ? 26.628 -1.730 -28.949 1.00 84.75 95 LEU A CA 1
ATOM 717 C C . LEU A 1 95 ? 26.639 -1.003 -30.296 1.00 84.75 95 LEU A C 1
ATOM 719 O O . LEU A 1 95 ? 27.393 -1.384 -31.187 1.00 84.75 95 LEU A O 1
ATOM 723 N N . GLU A 1 96 ? 25.865 0.070 -30.443 1.00 85.81 96 GLU A N 1
ATOM 724 C CA . GLU A 1 96 ? 25.867 0.904 -31.649 1.00 85.81 96 GLU A CA 1
ATOM 725 C C . GLU A 1 96 ? 27.214 1.597 -31.882 1.00 85.81 96 GLU A C 1
ATOM 727 O O . GLU A 1 96 ? 27.657 1.749 -33.023 1.00 85.81 96 GLU A O 1
ATOM 732 N N . GLN A 1 97 ? 27.884 2.045 -30.820 1.00 87.12 97 GLN A N 1
ATOM 733 C CA . GLN A 1 97 ? 29.231 2.609 -30.912 1.00 87.12 97 GLN A CA 1
ATOM 734 C C . GLN A 1 97 ? 30.259 1.547 -31.317 1.00 87.12 97 GLN A C 1
ATOM 736 O O . GLN A 1 97 ? 31.051 1.790 -32.227 1.00 87.12 97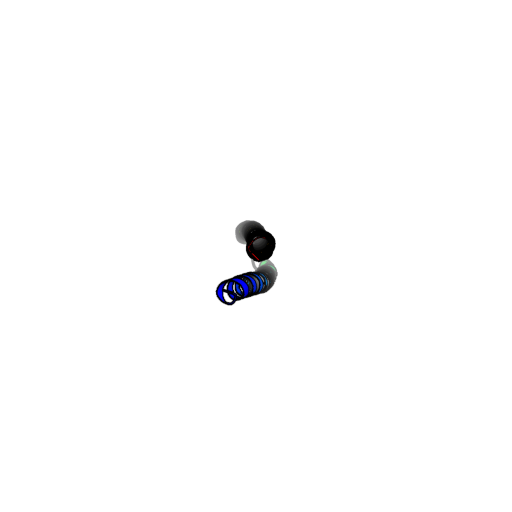 GLN A O 1
ATOM 741 N N . ALA A 1 98 ? 30.213 0.359 -30.709 1.00 85.75 98 ALA A N 1
ATOM 742 C CA . ALA A 1 98 ? 31.086 -0.756 -31.067 1.00 85.75 98 ALA A CA 1
ATOM 743 C C . ALA A 1 98 ? 30.862 -1.212 -32.520 1.00 85.75 98 ALA A C 1
ATOM 745 O O . ALA A 1 98 ? 31.823 -1.394 -33.267 1.00 85.75 98 ALA A O 1
ATOM 746 N N . ALA A 1 99 ? 29.602 -1.328 -32.951 1.00 85.00 99 ALA A N 1
ATOM 747 C CA . ALA A 1 99 ? 29.235 -1.673 -34.323 1.00 85.00 99 ALA A CA 1
ATOM 748 C C . ALA A 1 99 ? 29.764 -0.649 -35.334 1.00 85.00 99 ALA A C 1
ATOM 750 O O . ALA A 1 99 ? 30.330 -1.027 -36.359 1.00 85.00 99 ALA A O 1
ATOM 751 N N . ARG A 1 100 ? 29.653 0.649 -35.021 1.00 83.94 100 ARG A N 1
ATOM 752 C CA . ARG A 1 100 ? 30.252 1.712 -35.836 1.00 83.94 100 ARG A CA 1
ATOM 753 C C . ARG A 1 100 ? 31.773 1.596 -35.885 1.00 83.94 100 ARG A C 1
ATOM 755 O O . ARG A 1 100 ? 32.334 1.695 -36.968 1.00 83.94 100 ARG A O 1
ATOM 762 N N . GLY A 1 101 ? 32.436 1.353 -34.754 1.00 84.25 101 GLY A N 1
ATOM 763 C CA . GLY A 1 101 ? 33.889 1.163 -34.696 1.00 84.25 101 GLY A CA 1
ATOM 764 C C . GLY A 1 101 ? 34.374 0.016 -35.587 1.00 84.25 101 GLY A C 1
ATOM 765 O O . GLY A 1 101 ? 35.292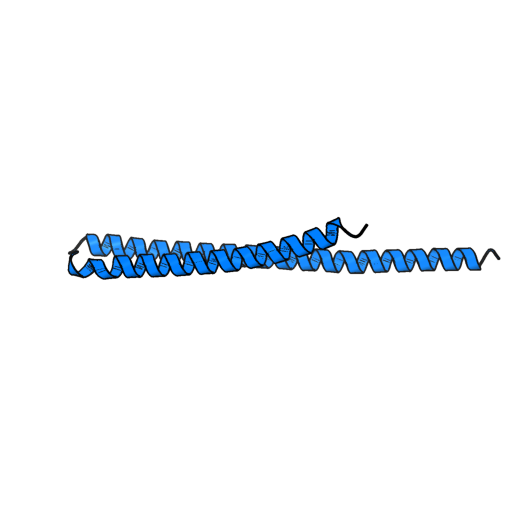 0.205 -36.379 1.00 84.25 101 GLY A O 1
ATOM 766 N N . MET A 1 102 ? 33.699 -1.134 -35.533 1.00 79.94 102 MET A N 1
ATOM 767 C CA . MET A 1 102 ? 33.999 -2.286 -36.393 1.00 79.94 102 MET A CA 1
ATOM 768 C C . MET A 1 102 ? 33.737 -1.999 -37.880 1.00 79.94 102 MET A C 1
ATOM 770 O O . MET A 1 102 ? 34.520 -2.413 -38.732 1.00 79.94 102 MET A O 1
ATOM 774 N N . ALA A 1 103 ? 32.672 -1.260 -38.207 1.00 77.50 103 ALA A N 1
ATOM 775 C CA . ALA A 1 103 ? 32.379 -0.861 -39.585 1.00 77.50 103 ALA A CA 1
ATOM 776 C C . ALA A 1 103 ? 33.444 0.095 -40.157 1.00 77.50 103 ALA A C 1
ATOM 778 O O . ALA A 1 103 ? 33.842 -0.046 -41.314 1.00 77.50 103 ALA A O 1
ATOM 779 N N . TRP A 1 104 ? 33.943 1.036 -39.346 1.00 72.38 104 TRP A N 1
ATOM 780 C CA . TRP A 1 104 ? 35.049 1.923 -39.722 1.00 72.38 104 TRP A CA 1
ATOM 781 C C . TRP A 1 104 ? 36.361 1.169 -39.927 1.00 72.38 104 TRP A C 1
ATOM 783 O O . 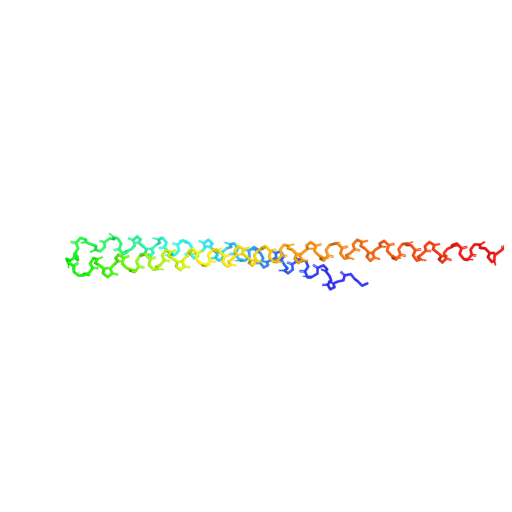TRP A 1 104 ? 37.111 1.504 -40.840 1.00 72.38 104 TRP A O 1
ATOM 793 N N . ASP A 1 105 ? 36.640 0.176 -39.086 1.00 78.06 105 ASP A N 1
ATOM 794 C CA . ASP A 1 105 ? 37.837 -0.657 -39.186 1.00 78.06 105 ASP A CA 1
ATOM 795 C C . ASP A 1 105 ? 37.823 -1.464 -40.496 1.00 78.06 105 ASP A C 1
ATOM 797 O O . ASP A 1 105 ? 38.741 -1.381 -41.307 1.00 78.06 105 ASP A O 1
ATOM 801 N N . GLN A 1 106 ? 36.700 -2.119 -40.800 1.00 70.88 106 GLN A N 1
ATOM 802 C CA . GLN A 1 106 ? 36.529 -2.923 -42.013 1.00 70.88 106 GLN A CA 1
ATOM 803 C C . GLN A 1 106 ? 36.548 -2.098 -43.317 1.00 70.88 106 GLN A C 1
ATOM 805 O O . GLN A 1 106 ? 36.933 -2.613 -44.366 1.00 70.88 106 GLN A O 1
ATOM 810 N N . ALA A 1 107 ? 36.156 -0.821 -43.267 1.00 70.44 107 ALA A N 1
ATOM 811 C CA . ALA A 1 107 ? 36.218 0.090 -44.412 1.00 70.44 107 ALA A CA 1
ATOM 812 C C . ALA A 1 107 ? 37.640 0.596 -44.716 1.00 70.44 107 ALA A C 1
ATOM 814 O O . ALA A 1 107 ? 37.915 0.964 -45.853 1.00 70.44 107 ALA A O 1
ATOM 815 N N . LYS A 1 108 ? 38.540 0.622 -43.723 1.00 67.38 108 LYS A N 1
ATOM 816 C CA . LYS A 1 108 ? 39.925 1.109 -43.880 1.00 67.38 108 LYS A CA 1
ATOM 817 C C . LYS A 1 108 ?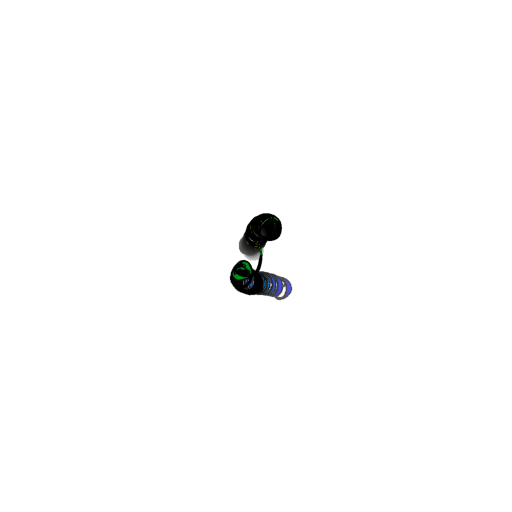 40.893 0.053 -44.413 1.00 67.38 108 LYS A C 1
ATOM 819 O O . LYS A 1 108 ? 41.978 0.409 -44.859 1.00 67.38 108 LYS A O 1
ATOM 824 N N . PHE A 1 109 ? 40.516 -1.223 -44.361 1.00 63.22 109 PHE A N 1
ATOM 825 C CA . PHE A 1 109 ? 41.326 -2.349 -44.839 1.00 63.22 109 PHE A CA 1
ATOM 826 C C . PHE A 1 109 ? 40.864 -2.894 -46.203 1.00 63.22 109 PHE A C 1
ATOM 828 O O . PHE A 1 109 ? 41.084 -4.068 -46.507 1.00 63.22 109 PHE A O 1
ATOM 835 N N . ARG A 1 110 ? 40.209 -2.060 -47.016 1.00 51.06 110 ARG A N 1
ATOM 836 C CA . ARG A 1 110 ? 39.811 -2.355 -48.398 1.00 51.06 110 ARG A CA 1
ATOM 837 C C . ARG A 1 110 ? 40.457 -1.393 -49.378 1.00 51.06 110 ARG A C 1
ATOM 839 O O . ARG A 1 110 ? 40.608 -0.210 -49.009 1.00 51.06 110 ARG A O 1
#

Solvent-accessible surface area (backbone atoms only — not comparable to full-atom values): 6090 Å² total; per-residue (Å²): 143,68,65,74,61,55,51,49,52,51,49,48,54,51,50,49,53,52,50,55,52,51,51,53,51,51,52,52,50,52,52,50,51,52,55,62,54,67,68,49,56,91,76,50,70,76,65,57,51,55,58,43,54,53,49,54,53,50,49,54,50,54,50,51,52,49,53,49,53,53,48,52,50,45,50,52,46,50,51,50,48,52,52,52,53,52,51,49,55,53,52,50,52,51,51,54,50,50,52,49,51,53,53,54,53,61,61,70,78,107

InterPro domains:
  IPR010310 Type VII secretion system ESAT-6-like [PF06013] (6-89)
  IPR010310 Type VII secretion system ESAT-6-like [TIGR03930] (5-93)
  IPR036689 ESAT-6-like superfamily [SSF140453] (4-94)

pLDDT: mean 72.46, std 8.16, range [46.38, 87.12]

Nearest PDB structures (foldseek):
  4lws-assembly3_A  TM=8.114E-01  e=1.273E-03  Thermomonospora curvata DSM 43183
  9gcf-assembly1_B  TM=7.158E-01  e=9.849E+00  Bos taurus
  8qhx-assembly1_D  TM=5.270E-01  e=5.816E+00  Synechocystis sp. PCC 6803
  8qbr-assembly1_A  TM=5.297E-01  e=8.634E+00  Nostoc punctiforme

Secondary structure (DSSP, 8-state):
--HHHHHHHHHHHHHHHHHHHHHHHHHHHHHHHHHHHHTSGGG--THHHHHHHHHHHHHHHHHHHHHHHHHHHHHHHHHHHHHHHHHHHHHHHHHHHHHHHHHHHHHHT-

Mean predicted aligned error: 12.09 Å

Foldseek 3Di:
DPPPLVVLLVVLVVVLVVLVVVLVVLVVVLVVVLVVVVVCPVPDDDPVVVVVVVVNVVSVVVNVVSVVVSVVSNVVSVVVSVVSVVVVVVVVVVVVVVVVVVVVVVVVVD

Organism: Tsukamurella tyrosinosolvens (NCBI:txid57704)